Protein AF-A0AAW2TLR1-F1 (afdb_monomer)

Foldseek 3Di:
DDPPVVVVVVVCVVVCQCVDPVSVVVVCCCVPNDHVVVVLVVVLLPAADPDDPVVSVVVNVVSVVVDPDDDPVRSVVSSLVRYDPVVNVVCVVVVDPDDD

Radius of gyration: 20.06 Å; Cα contacts (8 Å, |Δi|>4): 49; chains: 1; bounding box: 34×22×61 Å

Mean predicted aligned error: 12.97 Å

Nearest PDB structures (foldseek):
  7lga-assembly1_B  TM=8.456E-01  e=2.178E-01  Homo sapiens
  7lga-assembly2_D  TM=8.352E-01  e=2.462E-01  Homo sapiens
  6bht-assembly2_G  TM=8.304E-01  e=1.213E+00  Human immunodeficiency virus type 1 (NEW YORK-5 ISOLATE)
  5tsx-assembly1_H  TM=8.162E-01  e=1.213E+00  Human immunodeficiency virus type 1 (NEW YORK-5 ISOLATE)
  4u0c-assembly1_A  TM=8.041E-01  e=1.980E+00  Human immunodeficiency virus type 1 (NEW YORK-5 ISOLATE)

InterPro domains:
  IPR005162 Retrotransposon-derived protein PEG10, N-terminal capsid-like domain [PF03732] (2-84)

pLDDT: mean 78.68, std 11.14, range [46.66, 91.12]

Organism: NCBI:txid2727402

Sequence (100 aa):
MTGNALGWFKWMHSNQLLTTWDAFVNALELHFGPSTFENHRQALFKVRQTGFLTDYQLKFERLCNRVTGLSADSILDCFLSGLRLDIQKEMAILQPTSIS

Structure (mmCIF, N/CA/C/O backbone):
data_AF-A0AAW2TLR1-F1
#
_entry.id   AF-A0AAW2TLR1-F1
#
loop_
_atom_site.group_PDB
_atom_site.id
_atom_site.type_symbol
_atom_site.label_atom_id
_atom_site.label_alt_id
_atom_site.label_comp_id
_atom_site.label_asym_id
_atom_site.label_entity_id
_atom_site.label_seq_id
_atom_site.pdbx_PDB_ins_code
_atom_site.Cartn_x
_atom_site.Cartn_y
_atom_site.Cartn_z
_atom_site.occupancy
_atom_site.B_iso_or_equiv
_atom_site.auth_seq_id
_atom_site.auth_comp_id
_atom_site.auth_asym_id
_atom_site.auth_atom_id
_atom_site.pdbx_PDB_model_num
ATOM 1 N N . MET A 1 1 ? -1.271 -6.129 -30.520 1.00 57.84 1 MET A N 1
ATOM 2 C CA . MET A 1 1 ? -1.418 -4.795 -29.895 1.00 57.84 1 MET A CA 1
ATOM 3 C C . MET A 1 1 ? -2.346 -3.963 -30.767 1.00 57.84 1 MET A C 1
ATOM 5 O O . MET A 1 1 ? -2.028 -3.770 -31.933 1.00 57.84 1 MET A O 1
ATOM 9 N N . THR A 1 2 ? -3.491 -3.521 -30.255 1.00 67.12 2 THR A N 1
ATOM 10 C CA . THR A 1 2 ? -4.469 -2.691 -30.988 1.00 67.12 2 THR A CA 1
ATOM 11 C C . THR A 1 2 ? -4.753 -1.413 -30.194 1.00 67.12 2 THR A C 1
ATOM 13 O O . THR A 1 2 ? -4.731 -1.440 -28.967 1.00 67.12 2 THR A O 1
ATOM 16 N N . GLY A 1 3 ? -4.985 -0.285 -30.875 1.00 79.62 3 GLY A N 1
ATOM 17 C CA . GLY A 1 3 ? -5.270 1.011 -30.234 1.00 79.62 3 GLY A CA 1
ATOM 18 C C . GLY A 1 3 ? -4.027 1.801 -29.784 1.00 79.62 3 GLY A C 1
ATOM 19 O O . GLY A 1 3 ? -2.947 1.646 -30.358 1.00 79.62 3 GLY A O 1
ATOM 20 N N . ASN A 1 4 ? -4.181 2.652 -28.760 1.00 76.25 4 ASN A N 1
ATOM 21 C CA . ASN A 1 4 ? -3.173 3.621 -28.279 1.00 76.25 4 ASN A CA 1
ATOM 22 C C . ASN A 1 4 ? -1.794 3.004 -27.971 1.00 76.25 4 ASN A C 1
ATOM 24 O O . ASN A 1 4 ? -0.769 3.629 -28.239 1.00 76.25 4 ASN A O 1
ATOM 28 N N . ALA A 1 5 ? -1.753 1.753 -27.500 1.00 84.06 5 ALA A N 1
ATOM 29 C CA . ALA A 1 5 ? -0.507 1.028 -27.236 1.00 84.06 5 ALA A CA 1
ATOM 30 C C . ALA A 1 5 ? 0.352 0.807 -28.492 1.00 84.06 5 ALA A C 1
ATOM 32 O O . ALA A 1 5 ? 1.578 0.885 -28.431 1.00 84.06 5 ALA A O 1
ATOM 33 N N . LEU A 1 6 ? -0.277 0.578 -29.651 1.00 85.44 6 LEU A N 1
ATOM 34 C CA . LEU A 1 6 ? 0.441 0.397 -30.914 1.00 85.44 6 LEU A CA 1
ATOM 35 C C . LEU A 1 6 ? 1.016 1.724 -31.434 1.00 85.44 6 LEU A C 1
ATOM 37 O O . LEU A 1 6 ? 2.109 1.737 -31.996 1.00 85.44 6 LEU A O 1
ATOM 41 N N . GLY A 1 7 ? 0.291 2.831 -31.243 1.00 86.56 7 GLY A N 1
ATOM 42 C CA . GLY A 1 7 ? 0.761 4.172 -31.603 1.00 86.56 7 GLY A CA 1
ATOM 43 C C . GLY A 1 7 ? 1.979 4.588 -30.780 1.00 86.56 7 GLY A C 1
ATOM 44 O O . GLY A 1 7 ? 2.997 4.984 -31.346 1.00 86.56 7 GLY A O 1
ATOM 45 N N . TRP A 1 8 ? 1.905 4.401 -29.459 1.00 88.31 8 TRP A N 1
ATOM 46 C CA . TRP A 1 8 ? 3.020 4.647 -28.544 1.00 88.31 8 TRP A CA 1
ATOM 47 C C . TRP A 1 8 ? 4.256 3.811 -28.898 1.00 88.31 8 TRP A C 1
ATOM 49 O O . TRP A 1 8 ? 5.345 4.362 -29.044 1.00 88.31 8 TRP A O 1
ATOM 59 N N . PHE A 1 9 ? 4.087 2.502 -29.122 1.00 87.00 9 PHE A N 1
ATOM 60 C CA . PHE A 1 9 ? 5.205 1.620 -29.465 1.00 87.00 9 PHE A CA 1
ATOM 61 C C . PHE A 1 9 ? 5.904 2.057 -30.759 1.00 87.00 9 PHE A C 1
ATOM 63 O O . PHE A 1 9 ? 7.129 2.164 -30.800 1.00 87.00 9 PHE A O 1
ATOM 70 N N . LYS A 1 10 ? 5.129 2.368 -31.808 1.00 88.06 10 LYS A N 1
ATOM 71 C CA . LYS A 1 10 ? 5.670 2.857 -33.085 1.00 88.06 10 LYS A CA 1
ATOM 72 C C . LYS A 1 10 ? 6.440 4.166 -32.919 1.00 88.06 10 LYS A C 1
ATOM 74 O O . LYS A 1 10 ? 7.495 4.319 -33.532 1.00 88.06 10 LYS A O 1
ATOM 79 N N . TRP A 1 11 ? 5.945 5.088 -32.094 1.00 87.56 11 TRP A N 1
ATOM 80 C CA . TRP A 1 11 ? 6.632 6.345 -31.801 1.00 87.56 11 TRP A CA 1
ATOM 81 C C . TRP A 1 11 ? 7.945 6.112 -31.042 1.00 87.56 11 TRP A C 1
ATOM 83 O O . TRP A 1 11 ? 8.990 6.584 -31.485 1.00 87.56 11 TRP A O 1
ATOM 93 N N . MET A 1 12 ? 7.926 5.319 -29.967 1.00 88.38 12 MET A N 1
ATOM 94 C CA . MET A 1 12 ? 9.121 4.982 -29.179 1.00 88.38 12 MET A CA 1
ATOM 95 C C . MET A 1 12 ? 10.201 4.304 -30.031 1.00 88.38 12 MET A C 1
ATOM 97 O O . MET A 1 12 ? 11.375 4.668 -29.966 1.00 88.38 12 MET A O 1
ATOM 101 N N . HIS A 1 13 ? 9.793 3.354 -30.877 1.00 85.62 13 HIS A N 1
ATOM 102 C CA . HIS A 1 13 ? 10.692 2.643 -31.781 1.00 85.62 13 HIS A CA 1
ATOM 103 C C . HIS A 1 13 ? 11.275 3.567 -32.863 1.00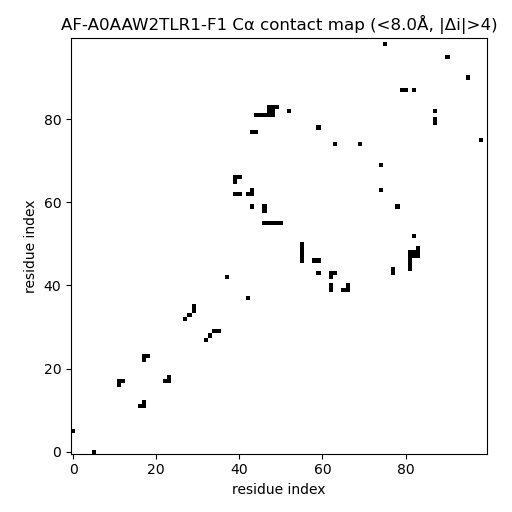 85.62 13 HIS A C 1
ATOM 105 O O . HIS A 1 13 ? 12.470 3.517 -33.138 1.00 85.62 13 HIS A O 1
ATOM 111 N N . SER A 1 14 ? 10.459 4.451 -33.450 1.00 88.69 14 SER A N 1
ATOM 112 C CA . SER A 1 14 ? 10.919 5.400 -34.481 1.00 88.69 14 SER A CA 1
ATOM 113 C C . SER A 1 14 ? 11.921 6.425 -33.941 1.00 88.69 14 SER A C 1
ATOM 115 O O . SER A 1 14 ? 12.778 6.886 -34.686 1.00 88.69 14 SER A O 1
ATOM 117 N N . ASN A 1 15 ? 11.841 6.750 -32.648 1.00 87.31 15 ASN A N 1
ATOM 118 C CA . ASN A 1 15 ? 12.761 7.665 -31.967 1.00 87.31 15 ASN A CA 1
ATOM 119 C C . ASN A 1 15 ? 13.969 6.954 -31.327 1.00 87.31 15 ASN A C 1
ATOM 121 O O . ASN A 1 15 ? 14.711 7.585 -30.583 1.00 87.31 15 ASN A O 1
ATOM 125 N N . GLN A 1 16 ? 14.168 5.653 -31.585 1.00 84.88 16 GLN A N 1
ATOM 126 C CA . GLN A 1 16 ? 15.279 4.861 -31.029 1.00 84.88 16 GLN A CA 1
ATOM 127 C C . GLN A 1 16 ? 15.332 4.872 -29.486 1.00 84.88 16 GLN A C 1
ATOM 129 O O . GLN A 1 16 ? 16.385 4.672 -28.887 1.00 84.88 16 GLN A O 1
ATOM 134 N N . LEU A 1 17 ? 14.185 5.073 -28.827 1.00 78.88 17 LEU A N 1
ATOM 135 C CA . LEU A 1 17 ? 14.078 5.153 -27.363 1.00 78.88 17 LEU A CA 1
ATOM 136 C C . LEU A 1 17 ? 14.022 3.772 -26.687 1.00 78.88 17 LEU A C 1
ATOM 138 O O . LEU A 1 17 ? 14.045 3.676 -25.464 1.00 78.88 17 LEU A O 1
ATOM 142 N N . LEU A 1 18 ? 13.935 2.698 -27.476 1.00 82.88 18 LEU A N 1
ATOM 143 C CA . LEU A 1 18 ? 13.898 1.309 -27.016 1.00 82.88 18 LEU A CA 1
ATOM 144 C C . LEU A 1 18 ? 15.254 0.650 -27.280 1.00 82.88 18 LEU A C 1
ATOM 146 O O . LEU A 1 18 ? 15.419 -0.094 -28.243 1.00 82.88 18 LEU A O 1
ATOM 150 N N . THR A 1 19 ? 16.246 0.989 -26.461 1.00 83.25 19 THR A N 1
ATOM 151 C CA . THR A 1 19 ? 17.642 0.565 -26.664 1.00 83.25 19 THR A CA 1
ATOM 152 C C . THR A 1 19 ? 17.939 -0.825 -26.106 1.00 83.25 19 THR A C 1
ATOM 154 O O . THR A 1 19 ? 18.792 -1.531 -26.637 1.00 83.25 19 THR A O 1
ATOM 157 N N . THR A 1 20 ? 17.227 -1.242 -25.059 1.00 88.19 20 THR A N 1
ATOM 158 C CA . THR A 1 20 ? 17.339 -2.568 -24.441 1.00 88.19 20 THR A CA 1
ATOM 159 C C . THR A 1 20 ? 15.964 -3.106 -24.065 1.00 88.19 20 THR A C 1
ATOM 161 O O . THR A 1 20 ? 14.981 -2.362 -23.994 1.00 88.19 20 THR A O 1
ATOM 164 N N . TRP A 1 21 ? 15.894 -4.411 -23.796 1.00 80.94 21 TRP A N 1
ATOM 165 C CA . TRP A 1 21 ? 14.678 -5.032 -23.278 1.00 80.94 21 TRP A CA 1
ATOM 166 C C . TRP A 1 21 ? 14.243 -4.405 -21.945 1.00 80.94 21 TRP A C 1
ATOM 168 O O . TRP A 1 21 ? 13.078 -4.050 -21.796 1.00 80.94 21 TRP A O 1
ATOM 178 N N . ASP A 1 22 ? 15.175 -4.162 -21.022 1.00 77.69 22 ASP A N 1
ATOM 179 C CA . ASP A 1 22 ? 14.889 -3.502 -19.742 1.00 77.69 22 ASP A CA 1
ATOM 180 C C . ASP A 1 22 ? 14.354 -2.074 -19.914 1.00 77.69 22 ASP A C 1
ATOM 182 O O . ASP A 1 22 ? 13.400 -1.681 -19.242 1.00 77.69 22 ASP A O 1
ATOM 186 N N . ALA A 1 23 ? 14.914 -1.300 -20.852 1.00 78.75 23 ALA A N 1
ATOM 187 C CA . ALA A 1 23 ? 14.425 0.042 -21.164 1.00 78.75 23 ALA A CA 1
ATOM 188 C C . ALA A 1 23 ? 13.001 0.007 -21.738 1.00 78.75 23 ALA A C 1
ATOM 190 O O . ALA A 1 23 ? 12.173 0.858 -21.411 1.00 78.75 23 ALA A O 1
ATOM 191 N N . PHE A 1 24 ? 12.695 -1.002 -22.557 1.00 84.19 24 PHE A N 1
ATOM 192 C CA . PHE A 1 24 ? 11.351 -1.217 -23.077 1.00 84.19 24 PHE A CA 1
ATOM 193 C C . PHE A 1 24 ? 10.351 -1.576 -21.976 1.00 84.19 24 PHE A C 1
ATOM 195 O O . PHE A 1 24 ? 9.290 -0.957 -21.916 1.00 84.19 24 PHE A O 1
ATOM 202 N N . VAL A 1 25 ? 10.690 -2.519 -21.093 1.00 81.25 25 VAL A N 1
ATOM 203 C CA . VAL A 1 25 ? 9.826 -2.917 -19.970 1.00 81.25 25 VAL A CA 1
ATOM 204 C C . VAL A 1 25 ? 9.567 -1.730 -19.040 1.00 81.25 25 VAL A C 1
ATOM 206 O O . VAL A 1 25 ? 8.415 -1.459 -18.715 1.00 81.25 25 VAL A O 1
ATOM 209 N N . ASN A 1 26 ? 10.599 -0.954 -18.701 1.00 77.50 26 ASN A N 1
ATOM 210 C CA . ASN A 1 26 ? 10.456 0.236 -17.861 1.00 77.50 26 ASN A CA 1
ATOM 211 C C . ASN A 1 26 ? 9.568 1.306 -18.521 1.00 77.50 26 ASN A C 1
ATOM 213 O O . ASN A 1 26 ? 8.636 1.816 -17.905 1.00 77.50 26 ASN A O 1
ATOM 217 N N . ALA A 1 27 ? 9.789 1.607 -19.804 1.00 82.12 27 ALA A N 1
ATOM 218 C CA . ALA A 1 27 ? 8.960 2.572 -20.522 1.00 82.12 27 ALA A CA 1
ATOM 219 C C . ALA A 1 27 ? 7.499 2.105 -20.652 1.00 82.12 27 ALA A C 1
ATOM 221 O O . ALA A 1 27 ? 6.579 2.925 -20.603 1.00 82.12 27 ALA A O 1
ATOM 222 N N . LEU A 1 28 ? 7.281 0.794 -20.796 1.00 84.19 28 LEU A N 1
ATOM 223 C CA . LEU A 1 28 ? 5.954 0.186 -20.826 1.00 84.19 28 LEU A CA 1
ATOM 224 C C . LEU A 1 28 ? 5.252 0.331 -19.468 1.00 84.19 28 LEU A C 1
ATOM 226 O O . LEU A 1 28 ? 4.101 0.763 -19.426 1.00 84.19 28 LEU A O 1
ATOM 230 N N . GLU A 1 29 ? 5.943 0.026 -18.369 1.00 78.06 29 GLU A N 1
ATOM 231 C CA . GLU A 1 29 ? 5.441 0.215 -17.002 1.00 78.06 29 GLU A CA 1
ATOM 232 C C . GLU A 1 29 ? 5.173 1.689 -16.682 1.00 78.06 29 GLU A C 1
ATOM 234 O O . GLU A 1 29 ? 4.167 2.012 -16.060 1.00 78.06 29 GLU A O 1
ATOM 239 N N . LEU A 1 30 ? 6.011 2.609 -17.155 1.00 78.38 30 LEU A N 1
ATOM 240 C CA . LEU A 1 30 ? 5.813 4.040 -16.936 1.00 78.38 30 LEU A CA 1
ATOM 241 C C . LEU A 1 30 ? 4.575 4.579 -17.669 1.00 78.38 30 LEU A C 1
ATOM 243 O O . LEU A 1 30 ? 3.882 5.454 -17.152 1.00 78.38 30 LEU A O 1
ATOM 247 N N . HIS A 1 31 ? 4.315 4.095 -18.887 1.00 80.56 31 HIS A N 1
ATOM 248 C CA . HIS A 1 31 ? 3.262 4.634 -19.750 1.00 80.56 31 HIS A CA 1
ATOM 249 C C . HIS A 1 31 ? 1.914 3.913 -19.601 1.00 80.56 31 HIS A C 1
ATOM 251 O O . HIS A 1 31 ? 0.865 4.525 -19.798 1.00 80.56 31 HIS A O 1
ATOM 257 N N . PHE A 1 32 ? 1.933 2.621 -19.266 1.00 78.50 32 PHE A N 1
ATOM 258 C CA . PHE A 1 32 ? 0.737 1.777 -19.147 1.00 78.50 32 PHE A CA 1
ATOM 259 C C . PHE A 1 32 ? 0.619 1.047 -17.810 1.00 78.50 32 PHE A C 1
ATOM 261 O O . PHE A 1 32 ? -0.424 0.447 -17.543 1.00 78.50 32 PHE A O 1
ATOM 268 N N . GLY A 1 33 ? 1.660 1.060 -16.981 1.00 66.50 33 GLY A N 1
ATOM 269 C CA . GLY A 1 33 ? 1.566 0.542 -15.626 1.00 66.50 33 GLY A CA 1
ATOM 270 C C . GLY A 1 33 ? 0.700 1.447 -14.746 1.00 66.50 33 GLY A C 1
ATOM 271 O O . GLY A 1 33 ? 0.441 2.608 -15.081 1.00 66.50 33 GLY A O 1
ATOM 272 N N . PRO A 1 34 ? 0.219 0.927 -13.605 1.00 60.12 34 PRO A N 1
ATOM 273 C CA . PRO A 1 34 ? -0.375 1.774 -12.583 1.00 60.12 34 PRO A CA 1
ATOM 274 C C . PRO A 1 34 ? 0.650 2.849 -12.229 1.00 60.12 34 PRO A C 1
ATOM 276 O O . PRO A 1 34 ? 1.803 2.527 -11.947 1.00 60.12 34 PRO A O 1
ATOM 279 N N . SER A 1 35 ? 0.253 4.122 -12.315 1.00 56.94 35 SER A N 1
ATOM 280 C CA . SER A 1 35 ? 1.191 5.224 -12.116 1.00 56.94 35 SER A CA 1
ATOM 281 C C . SER A 1 35 ? 1.973 4.993 -10.822 1.00 56.94 35 SER A C 1
ATOM 283 O O . SER A 1 35 ? 1.380 4.734 -9.776 1.00 56.94 35 SER A O 1
ATOM 285 N N . THR A 1 36 ? 3.294 5.140 -10.849 1.00 50.62 36 THR A N 1
ATOM 286 C CA . THR A 1 36 ? 4.122 5.231 -9.631 1.00 50.62 36 THR A CA 1
ATOM 287 C C . THR A 1 36 ? 3.655 6.363 -8.699 1.00 50.62 36 THR A C 1
ATOM 289 O O . THR A 1 36 ? 4.058 6.432 -7.540 1.00 50.62 36 THR A O 1
ATOM 292 N N . PHE A 1 37 ? 2.774 7.235 -9.203 1.00 46.66 37 PHE A N 1
ATOM 293 C CA . PHE A 1 37 ? 2.062 8.279 -8.482 1.00 46.66 37 PHE A CA 1
ATOM 294 C C . PHE A 1 37 ? 0.871 7.782 -7.647 1.00 46.66 37 PHE A C 1
ATOM 296 O O . PHE A 1 37 ? 0.521 8.427 -6.656 1.00 46.66 37 PHE A O 1
ATOM 303 N N . GLU A 1 38 ? 0.290 6.616 -7.953 1.00 51.41 38 GLU A N 1
ATOM 304 C CA . GLU A 1 38 ? -0.445 5.850 -6.948 1.00 51.41 38 GLU A CA 1
ATOM 3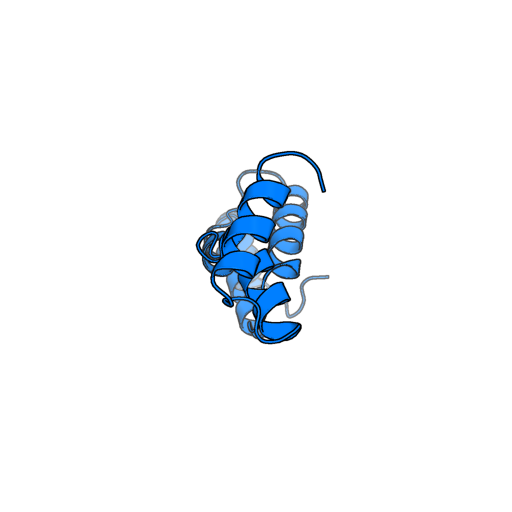05 C C . GLU A 1 38 ? 0.601 5.293 -5.995 1.00 51.41 38 GLU A C 1
ATOM 307 O O . GLU A 1 38 ? 1.127 4.189 -6.124 1.00 51.41 38 GLU A O 1
ATOM 312 N N . ASN A 1 39 ? 0.977 6.140 -5.046 1.00 67.19 39 ASN A N 1
ATOM 313 C CA . ASN A 1 39 ? 1.910 5.805 -4.004 1.00 67.19 39 ASN A CA 1
ATOM 314 C C . ASN A 1 39 ? 1.204 4.793 -3.096 1.00 67.19 39 ASN A C 1
ATOM 316 O O . ASN A 1 39 ? 0.566 5.149 -2.108 1.00 67.19 39 ASN A O 1
ATOM 320 N N . HIS A 1 40 ? 1.262 3.517 -3.480 1.00 68.69 40 HIS A N 1
ATOM 321 C CA . HIS A 1 40 ? 0.613 2.407 -2.790 1.00 68.69 40 HIS A CA 1
ATOM 322 C C . HIS A 1 40 ? 1.016 2.377 -1.310 1.00 68.69 40 HIS A C 1
ATOM 324 O O . HIS A 1 40 ? 0.200 2.016 -0.468 1.00 68.69 40 HIS A O 1
ATOM 330 N N . ARG A 1 41 ? 2.224 2.867 -0.975 1.00 70.62 41 ARG A N 1
ATOM 331 C CA . ARG A 1 41 ? 2.656 3.115 0.409 1.00 70.62 41 ARG A CA 1
ATOM 332 C C . ARG A 1 41 ? 1.782 4.178 1.072 1.00 70.62 41 ARG A C 1
ATOM 334 O O . ARG A 1 41 ? 1.204 3.908 2.114 1.00 70.62 41 ARG A O 1
ATOM 341 N N . GLN A 1 42 ? 1.613 5.359 0.474 1.00 74.94 42 GLN A N 1
ATOM 342 C CA . GLN A 1 42 ? 0.684 6.375 0.998 1.00 74.94 42 GLN A CA 1
ATOM 343 C C . GLN A 1 42 ? -0.762 5.873 1.085 1.00 74.94 42 GLN A C 1
ATOM 345 O O . GLN A 1 42 ? -1.460 6.224 2.033 1.00 74.94 42 GLN A O 1
ATOM 350 N N . ALA A 1 43 ? -1.221 5.071 0.121 1.00 80.88 43 ALA A N 1
ATOM 351 C CA . ALA A 1 43 ? -2.547 4.463 0.168 1.00 80.88 43 ALA A CA 1
ATOM 352 C C . ALA A 1 43 ? -2.670 3.494 1.354 1.00 80.88 43 ALA A C 1
ATOM 354 O O . ALA A 1 43 ? -3.660 3.576 2.077 1.00 80.88 43 ALA A O 1
ATOM 355 N N . LEU A 1 44 ? -1.646 2.666 1.601 1.00 84.88 44 LEU A N 1
ATOM 356 C CA . LEU A 1 44 ? -1.540 1.767 2.756 1.00 84.88 44 LEU A CA 1
ATOM 357 C C . LEU A 1 44 ? -1.593 2.552 4.079 1.00 84.88 44 LEU A C 1
ATOM 359 O O . LEU A 1 44 ? -2.443 2.275 4.922 1.00 84.88 44 LEU A O 1
ATOM 363 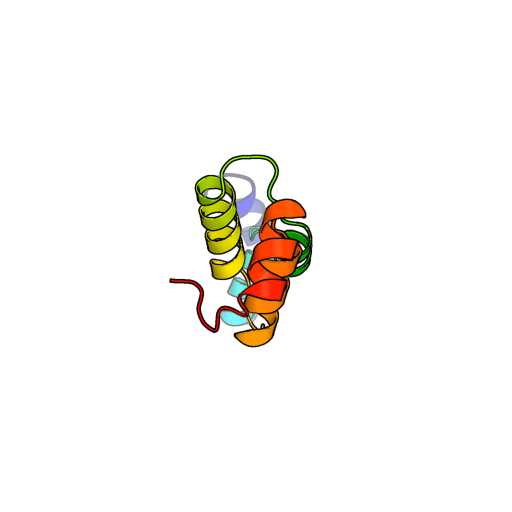N N . PHE A 1 45 ? -0.789 3.614 4.213 1.00 82.06 45 PHE A N 1
ATOM 364 C CA . PHE A 1 45 ? -0.770 4.481 5.404 1.00 82.06 45 PHE A CA 1
ATOM 365 C C . PHE A 1 45 ? -2.080 5.238 5.650 1.00 82.06 45 PHE A C 1
ATOM 367 O O . PHE A 1 45 ? -2.340 5.682 6.772 1.00 82.06 45 PHE A O 1
ATOM 374 N N . LYS A 1 46 ? -2.914 5.404 4.620 1.00 85.94 46 LYS A N 1
ATOM 375 C CA . LYS A 1 46 ? -4.217 6.077 4.701 1.00 85.94 46 LYS A CA 1
ATOM 376 C C . LYS A 1 46 ? -5.389 5.113 4.882 1.00 85.94 46 LYS A C 1
ATOM 378 O O . LYS A 1 46 ? -6.510 5.589 5.062 1.00 85.94 46 LYS A O 1
ATOM 383 N N . VAL A 1 47 ? -5.182 3.792 4.847 1.00 88.44 47 VAL A N 1
ATOM 384 C CA . VAL A 1 47 ? -6.274 2.843 5.109 1.00 88.44 47 VAL A CA 1
ATOM 385 C C . VAL A 1 47 ? -6.750 3.037 6.547 1.00 88.44 47 VAL A C 1
ATOM 387 O O . VAL A 1 47 ? -5.959 3.073 7.488 1.00 88.44 47 VAL A O 1
ATOM 390 N N . ARG A 1 48 ? -8.061 3.203 6.713 1.00 89.88 48 ARG A N 1
ATOM 391 C CA . ARG A 1 48 ? -8.728 3.300 8.011 1.00 89.88 48 ARG A CA 1
ATOM 392 C C . ARG A 1 48 ? -9.888 2.320 8.046 1.00 89.88 48 ARG A C 1
ATOM 394 O O . ARG A 1 48 ? -10.604 2.176 7.053 1.00 89.88 48 ARG A O 1
ATOM 401 N N . GLN A 1 49 ? -10.073 1.661 9.179 1.00 89.69 49 GLN A N 1
ATOM 402 C CA . GLN A 1 49 ? -11.222 0.814 9.441 1.00 89.69 49 GLN A CA 1
ATOM 403 C C . GLN A 1 49 ? -12.456 1.697 9.649 1.00 89.69 49 GLN A C 1
ATOM 405 O O . GLN A 1 49 ? -12.566 2.414 10.640 1.00 89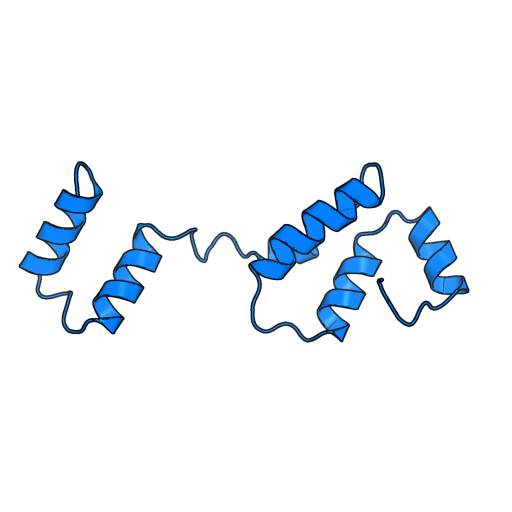.69 49 GLN A O 1
ATOM 410 N N . THR A 1 50 ? -13.401 1.634 8.716 1.00 86.38 50 THR A N 1
ATOM 411 C CA . THR A 1 50 ? -14.693 2.332 8.818 1.00 86.38 50 THR A CA 1
ATOM 412 C C . THR A 1 50 ? -15.850 1.391 9.156 1.00 86.38 50 THR A C 1
ATOM 414 O O . THR A 1 50 ? -16.874 1.846 9.654 1.00 86.38 50 THR A O 1
ATOM 417 N N . GLY A 1 51 ? -15.687 0.089 8.903 1.00 85.44 51 GLY A N 1
ATOM 418 C CA . GLY A 1 51 ? -16.704 -0.944 9.100 1.00 85.44 51 GLY A CA 1
ATOM 419 C C . GLY A 1 51 ? -16.133 -2.192 9.772 1.00 85.44 51 GLY A C 1
ATOM 420 O O . GLY A 1 51 ? -15.395 -2.098 10.758 1.00 85.44 51 GLY A O 1
ATOM 421 N N . PHE A 1 52 ? -16.477 -3.365 9.243 1.00 87.44 52 PHE A N 1
ATOM 422 C CA . PHE A 1 52 ? -16.005 -4.637 9.781 1.00 87.44 52 PHE A CA 1
ATOM 423 C C . PHE A 1 52 ? -14.483 -4.777 9.666 1.00 87.44 52 PHE A C 1
ATOM 425 O O . PHE A 1 52 ? -13.857 -4.295 8.719 1.00 87.44 52 PHE A O 1
ATOM 432 N N . LEU A 1 53 ? -13.885 -5.453 10.649 1.00 85.69 53 LEU A N 1
ATOM 433 C CA . LEU A 1 53 ? -12.443 -5.696 10.685 1.00 85.69 53 LEU A CA 1
ATOM 434 C C . LEU A 1 53 ? -11.978 -6.540 9.488 1.00 85.69 53 LEU A C 1
ATOM 436 O O . LEU A 1 53 ? -10.928 -6.266 8.919 1.00 85.69 53 LEU A O 1
ATOM 440 N N . THR A 1 54 ? -12.797 -7.501 9.062 1.00 86.69 54 THR A N 1
ATOM 441 C CA . THR A 1 54 ? -12.540 -8.366 7.901 1.00 86.69 54 THR A CA 1
ATOM 442 C C . THR A 1 54 ? -12.407 -7.574 6.601 1.00 86.69 54 THR A C 1
ATOM 444 O O . THR A 1 54 ? -11.506 -7.827 5.803 1.00 86.69 54 THR A O 1
ATOM 447 N N . ASP A 1 55 ? -13.260 -6.565 6.401 1.00 88.81 55 ASP A N 1
ATOM 448 C CA . ASP A 1 55 ? -13.209 -5.706 5.213 1.00 88.81 55 ASP A CA 1
ATOM 449 C C . ASP A 1 55 ? -11.950 -4.831 5.218 1.00 88.81 55 ASP A C 1
ATOM 451 O O . ASP A 1 55 ? -11.336 -4.588 4.174 1.00 88.81 55 ASP A O 1
ATOM 455 N N . TYR A 1 56 ? -11.545 -4.372 6.406 1.00 91.12 56 TYR A N 1
ATOM 456 C CA . TYR A 1 56 ? -10.302 -3.635 6.599 1.00 91.12 56 TYR A CA 1
ATOM 457 C C . TYR A 1 56 ? -9.075 -4.507 6.309 1.00 91.12 56 TYR A C 1
ATOM 459 O O . TYR A 1 56 ? -8.226 -4.089 5.522 1.00 91.12 56 TYR A O 1
ATOM 467 N N . GLN A 1 57 ? -9.015 -5.720 6.869 1.00 88.56 57 GLN A N 1
ATOM 468 C CA . GLN A 1 57 ? -7.943 -6.692 6.625 1.00 88.56 57 GLN A CA 1
ATOM 469 C C . GLN A 1 57 ? -7.789 -6.984 5.131 1.00 88.56 57 GLN A C 1
ATOM 471 O O . GLN A 1 57 ? -6.713 -6.774 4.575 1.00 88.56 57 GLN A O 1
ATOM 476 N N . LEU A 1 58 ? -8.882 -7.334 4.445 1.00 89.50 58 LEU A N 1
ATOM 477 C CA . LEU A 1 58 ? -8.854 -7.635 3.013 1.00 89.50 58 LEU A CA 1
ATOM 478 C C . LEU A 1 58 ? -8.349 -6.448 2.176 1.00 89.50 58 LEU A C 1
ATOM 480 O O . LEU A 1 58 ? -7.610 -6.617 1.202 1.00 89.50 58 LEU A O 1
ATOM 484 N N . LYS A 1 59 ? -8.751 -5.223 2.533 1.00 87.75 59 LYS A N 1
ATOM 485 C CA . LYS A 1 59 ? -8.291 -4.006 1.852 1.00 87.75 59 LYS A CA 1
ATOM 486 C C . LYS A 1 59 ? -6.810 -3.735 2.120 1.00 87.75 59 LYS A C 1
ATOM 488 O O . LYS A 1 59 ? -6.098 -3.330 1.199 1.00 87.75 59 LYS A O 1
ATOM 493 N N . PHE A 1 60 ? -6.362 -3.958 3.351 1.00 89.38 60 PHE A N 1
ATOM 494 C CA . PHE A 1 60 ? -4.976 -3.778 3.759 1.00 89.38 60 PHE A CA 1
ATOM 495 C C . PHE A 1 60 ? -4.053 -4.780 3.055 1.00 89.38 60 PHE A C 1
ATOM 497 O O . PHE A 1 60 ? -3.081 -4.362 2.434 1.00 89.38 60 PHE A O 1
ATOM 504 N N . GLU A 1 61 ? -4.398 -6.069 3.037 1.00 88.25 61 GLU A N 1
ATOM 505 C CA . GLU A 1 61 ? -3.636 -7.125 2.352 1.00 88.25 61 GLU A CA 1
ATOM 506 C C . GLU A 1 61 ? -3.474 -6.851 0.855 1.00 88.25 61 GLU A C 1
ATOM 508 O O . GLU A 1 61 ? -2.374 -6.938 0.308 1.00 88.25 61 GLU A O 1
ATOM 513 N N . ARG A 1 62 ? -4.558 -6.444 0.181 1.00 85.81 62 ARG A N 1
ATOM 514 C CA . ARG A 1 62 ? -4.524 -6.101 -1.250 1.00 85.81 62 ARG A CA 1
ATOM 515 C C . ARG A 1 62 ? -3.548 -4.971 -1.563 1.00 85.81 62 ARG A C 1
ATOM 517 O O . ARG A 1 62 ? -2.926 -4.996 -2.624 1.00 85.81 62 ARG A O 1
ATOM 524 N N . LEU A 1 63 ? -3.440 -3.981 -0.678 1.00 85.19 63 LEU A N 1
ATOM 525 C CA . LEU A 1 63 ? -2.491 -2.876 -0.820 1.00 85.19 63 LEU A CA 1
ATOM 526 C C . LEU A 1 63 ? -1.077 -3.302 -0.421 1.00 85.19 63 LEU A C 1
ATOM 528 O O . LEU A 1 63 ? -0.132 -2.965 -1.127 1.00 85.19 63 LEU A O 1
ATOM 532 N N . CYS A 1 64 ? -0.934 -4.091 0.643 1.00 84.62 64 CYS A N 1
ATOM 533 C CA . CYS A 1 64 ? 0.349 -4.594 1.121 1.00 84.62 64 CYS A CA 1
ATOM 534 C C . CYS A 1 64 ? 1.044 -5.464 0.064 1.00 84.62 64 CYS A C 1
ATOM 536 O O . CYS A 1 64 ? 2.227 -5.275 -0.196 1.00 84.62 64 CYS A O 1
ATOM 538 N N . ASN A 1 65 ? 0.296 -6.316 -0.643 1.00 82.19 65 ASN A N 1
ATOM 539 C CA . ASN A 1 65 ? 0.810 -7.146 -1.742 1.00 82.19 65 ASN A CA 1
ATOM 540 C C . ASN A 1 65 ? 1.346 -6.337 -2.938 1.00 82.19 65 ASN A C 1
ATOM 542 O O . ASN A 1 65 ? 2.045 -6.881 -3.789 1.00 82.19 65 ASN A O 1
ATOM 546 N N . ARG A 1 66 ? 1.000 -5.048 -3.032 1.00 77.94 66 ARG A N 1
ATOM 547 C CA . ARG A 1 66 ? 1.448 -4.129 -4.091 1.00 77.94 66 ARG A CA 1
ATOM 548 C C . ARG A 1 66 ? 2.553 -3.184 -3.623 1.00 77.94 66 ARG A C 1
ATOM 550 O O . ARG A 1 66 ? 3.047 -2.386 -4.414 1.00 77.94 66 ARG A O 1
ATOM 557 N N . VAL A 1 67 ? 2.928 -3.244 -2.346 1.00 79.19 67 VAL A N 1
ATOM 558 C CA . VAL A 1 67 ? 3.968 -2.409 -1.751 1.00 79.19 67 VAL A CA 1
ATOM 559 C C . VAL A 1 67 ? 5.226 -3.243 -1.534 1.00 79.19 67 VAL A C 1
ATOM 561 O O . VAL A 1 67 ? 5.203 -4.259 -0.852 1.00 79.19 67 VAL A O 1
ATOM 564 N N . THR A 1 68 ? 6.354 -2.780 -2.065 1.00 73.81 68 THR A N 1
ATOM 565 C CA . THR A 1 68 ? 7.672 -3.389 -1.843 1.00 73.81 68 THR A CA 1
ATOM 566 C C . THR A 1 68 ? 8.545 -2.485 -0.970 1.00 73.81 68 THR A C 1
ATOM 568 O O . THR A 1 68 ? 8.399 -1.261 -0.982 1.00 73.81 68 THR A O 1
ATOM 571 N N . GLY A 1 69 ? 9.453 -3.075 -0.180 1.00 75.69 69 GLY A N 1
ATOM 572 C CA . GLY A 1 69 ? 10.457 -2.340 0.604 1.00 75.69 69 GLY A CA 1
ATOM 573 C C . GLY A 1 69 ? 9.957 -1.687 1.902 1.00 75.69 69 GLY A C 1
ATOM 574 O O . GLY A 1 69 ? 10.484 -0.641 2.287 1.00 75.69 69 GLY A O 1
ATOM 575 N N . LEU A 1 70 ? 8.922 -2.237 2.544 1.00 80.19 70 LEU A N 1
ATOM 576 C CA . LEU A 1 70 ? 8.583 -1.959 3.949 1.00 80.19 70 LEU A CA 1
ATOM 577 C C . LEU A 1 70 ? 9.069 -3.123 4.824 1.00 80.19 70 LEU A C 1
ATOM 579 O O . LEU A 1 70 ? 9.029 -4.270 4.381 1.00 80.19 70 LEU A O 1
ATOM 583 N N . SER A 1 71 ? 9.520 -2.837 6.049 1.00 84.56 71 SER A N 1
ATOM 584 C CA . SER A 1 71 ? 9.798 -3.888 7.035 1.00 84.56 71 SER A CA 1
ATOM 585 C C . SER A 1 71 ? 8.496 -4.473 7.588 1.00 84.56 71 SER A C 1
ATOM 587 O O . SER A 1 71 ? 7.454 -3.813 7.556 1.00 84.56 71 SER A O 1
ATOM 589 N N . ALA A 1 72 ? 8.560 -5.695 8.123 1.00 81.38 72 ALA A N 1
ATOM 590 C CA . ALA A 1 72 ? 7.417 -6.336 8.773 1.00 81.38 72 ALA A CA 1
ATOM 591 C C . ALA A 1 72 ? 6.857 -5.474 9.921 1.00 81.38 72 ALA A C 1
ATOM 593 O O . ALA A 1 72 ? 5.649 -5.262 9.977 1.00 81.38 72 ALA A O 1
ATOM 594 N N . ASP A 1 73 ? 7.727 -4.882 10.747 1.00 82.81 73 ASP A N 1
ATOM 595 C CA . ASP A 1 73 ? 7.330 -3.948 11.811 1.00 82.81 73 ASP A CA 1
ATOM 596 C C . ASP A 1 73 ? 6.587 -2.721 11.269 1.00 82.81 73 ASP A C 1
ATOM 598 O O . ASP A 1 73 ? 5.533 -2.357 11.777 1.00 82.81 73 ASP A O 1
ATOM 602 N N . SER A 1 74 ? 7.059 -2.122 10.167 1.00 83.31 74 SER A N 1
ATOM 603 C CA . SER A 1 74 ? 6.375 -0.965 9.563 1.00 83.31 74 SER A CA 1
ATOM 604 C C . SER A 1 74 ? 4.985 -1.319 9.029 1.00 83.31 74 SER A C 1
ATOM 606 O O . SER A 1 74 ? 4.080 -0.484 9.047 1.00 83.31 74 SER A O 1
ATOM 608 N N . ILE A 1 75 ? 4.812 -2.542 8.520 1.00 86.25 75 ILE A N 1
ATOM 609 C CA . ILE A 1 75 ? 3.515 -3.042 8.050 1.00 86.25 75 ILE A CA 1
ATOM 610 C C . ILE A 1 75 ? 2.583 -3.262 9.247 1.00 86.25 75 ILE A C 1
ATOM 612 O O . ILE A 1 75 ? 1.424 -2.850 9.190 1.00 8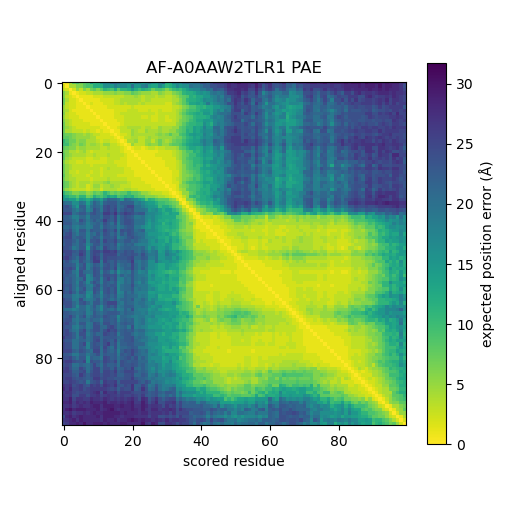6.25 75 ILE A O 1
ATOM 616 N N . LEU A 1 76 ? 3.097 -3.845 10.332 1.00 85.12 76 LEU A N 1
ATOM 617 C CA . LEU A 1 76 ? 2.363 -4.068 11.576 1.00 85.12 76 LEU A CA 1
ATOM 618 C C . LEU A 1 76 ? 1.884 -2.745 12.191 1.00 85.12 76 LEU A C 1
ATOM 620 O O . LEU A 1 76 ? 0.689 -2.571 12.430 1.00 85.12 76 LEU A O 1
ATOM 624 N N . ASP A 1 77 ? 2.788 -1.782 12.364 1.00 85.75 77 ASP A N 1
ATOM 625 C CA . ASP A 1 77 ? 2.474 -0.457 12.906 1.00 85.75 77 ASP A CA 1
ATOM 626 C C . ASP A 1 77 ? 1.430 0.262 12.048 1.00 85.75 77 ASP A C 1
ATOM 628 O O . ASP A 1 77 ? 0.470 0.852 12.554 1.00 85.75 77 ASP A O 1
ATOM 632 N N . CYS A 1 78 ? 1.572 0.168 10.722 1.00 87.94 78 CYS A N 1
ATOM 633 C CA . CYS A 1 78 ? 0.606 0.726 9.789 1.00 87.94 78 CYS A CA 1
ATOM 634 C C . CYS A 1 78 ? -0.774 0.071 9.952 1.00 87.94 78 CYS A C 1
ATOM 636 O O . CYS A 1 78 ? -1.779 0.785 9.994 1.00 87.94 78 CYS A O 1
ATOM 638 N N . PHE A 1 79 ? -0.830 -1.257 10.082 1.00 87.81 79 PHE A N 1
ATOM 639 C CA . PHE A 1 79 ? -2.072 -1.996 10.290 1.00 87.81 79 PHE A CA 1
ATOM 640 C C . PHE A 1 79 ? -2.765 -1.571 11.587 1.00 87.81 79 PHE A C 1
ATOM 642 O O . PHE A 1 79 ? -3.949 -1.232 11.557 1.00 87.81 79 PHE A O 1
ATOM 649 N N . LEU A 1 80 ? -2.028 -1.515 12.698 1.00 86.81 80 LEU A N 1
ATOM 650 C CA . LEU A 1 80 ? -2.558 -1.119 14.004 1.00 86.81 80 LEU A CA 1
ATOM 651 C C . LEU A 1 80 ? -3.051 0.334 13.993 1.00 86.81 80 LEU A C 1
ATOM 653 O O . LEU A 1 80 ? -4.156 0.619 14.460 1.00 86.81 80 LEU A O 1
ATOM 657 N N . SER A 1 81 ? -2.292 1.248 13.378 1.00 86.94 81 SER A N 1
ATOM 658 C CA . SER A 1 81 ? -2.660 2.670 13.271 1.00 86.94 81 SER A CA 1
ATOM 659 C C . SER A 1 81 ? -3.935 2.926 12.457 1.00 86.94 81 SER A C 1
ATOM 661 O O . SER A 1 81 ? -4.585 3.960 12.631 1.00 86.94 81 SER A O 1
ATOM 663 N N . GLY A 1 82 ? -4.302 1.999 11.568 1.00 87.62 82 GLY A N 1
ATOM 664 C CA . GLY A 1 82 ? -5.503 2.105 10.749 1.00 87.62 82 GLY A CA 1
ATOM 665 C C . GLY A 1 82 ? -6.762 1.510 11.384 1.00 87.62 82 GLY A C 1
ATOM 666 O O . GLY A 1 82 ? -7.852 1.752 10.865 1.00 87.62 82 GLY A O 1
ATOM 667 N N . LEU A 1 83 ? -6.644 0.774 12.494 1.00 88.88 83 LEU A N 1
ATOM 668 C CA . LEU A 1 83 ? -7.786 0.218 13.228 1.00 88.88 83 LEU A CA 1
ATOM 669 C C . LEU A 1 83 ? -8.662 1.308 13.863 1.00 88.88 83 LEU A C 1
ATOM 671 O O . LEU A 1 83 ? -8.248 2.450 14.066 1.00 88.88 83 LEU A O 1
ATOM 675 N N . ARG A 1 84 ? -9.901 0.948 14.202 1.00 87.69 84 ARG A N 1
ATOM 676 C CA . ARG A 1 84 ? -10.815 1.836 14.927 1.00 87.69 84 ARG A CA 1
ATOM 677 C C . ARG A 1 84 ? -10.313 2.060 16.362 1.00 87.69 84 ARG A C 1
ATOM 679 O O . ARG A 1 84 ? -9.735 1.164 16.968 1.00 87.69 84 ARG A O 1
ATOM 686 N N . LEU A 1 85 ? -10.517 3.265 16.905 1.00 80.62 85 LEU A N 1
ATOM 687 C CA . LEU A 1 85 ? -9.945 3.700 18.194 1.00 80.62 85 LEU A CA 1
ATOM 688 C C . LEU A 1 85 ? -10.323 2.817 19.394 1.00 80.62 85 LEU A C 1
ATOM 690 O O . LEU A 1 85 ? -9.547 2.703 20.336 1.00 80.62 85 LEU A O 1
ATOM 694 N N . ASP A 1 86 ? -11.514 2.228 19.391 1.00 79.00 86 ASP A N 1
ATOM 695 C CA . ASP A 1 86 ? -11.961 1.258 20.396 1.00 79.00 86 ASP A CA 1
ATOM 696 C C . ASP A 1 86 ? -11.116 -0.021 20.351 1.00 79.00 86 ASP A C 1
ATOM 698 O O . 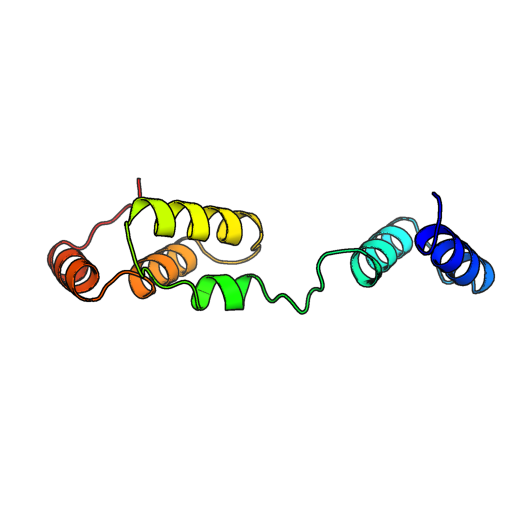ASP A 1 86 ? -10.595 -0.441 21.381 1.00 79.00 86 ASP A O 1
ATOM 702 N N . ILE A 1 87 ? -10.874 -0.558 19.153 1.00 79.88 87 ILE A N 1
ATOM 703 C CA . ILE A 1 87 ? -10.024 -1.737 18.949 1.00 79.88 87 ILE A CA 1
ATOM 704 C C . ILE A 1 87 ? -8.558 -1.396 19.232 1.00 79.88 87 ILE A C 1
ATOM 706 O O . ILE A 1 87 ? -7.866 -2.166 19.886 1.00 79.88 87 ILE A O 1
ATOM 710 N N . GLN A 1 8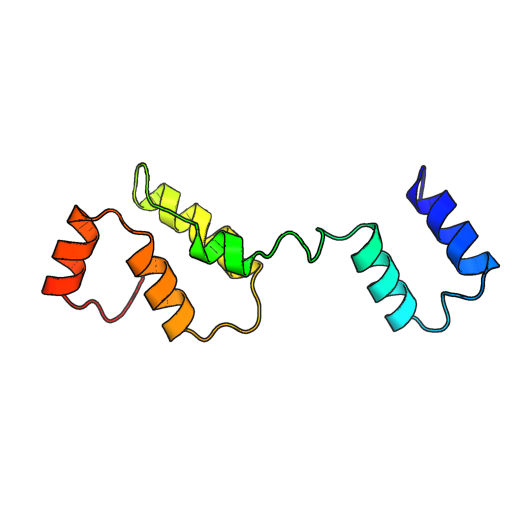8 ? -8.072 -0.221 18.819 1.00 77.25 88 GLN A N 1
ATOM 711 C CA . GLN A 1 88 ? -6.708 0.224 19.137 1.00 77.25 88 GLN A CA 1
ATOM 712 C C . GLN A 1 88 ? -6.453 0.278 20.643 1.00 77.25 88 GLN A C 1
ATOM 714 O O . GLN A 1 88 ? -5.380 -0.116 21.091 1.00 77.25 88 GLN A O 1
ATOM 719 N N . LYS A 1 89 ? -7.429 0.748 21.428 1.00 74.94 89 LYS A N 1
ATOM 720 C CA . LYS A 1 89 ? -7.322 0.784 22.890 1.00 74.94 89 LYS A CA 1
ATOM 721 C C . LYS A 1 89 ? -7.244 -0.620 23.480 1.00 74.94 89 LYS A C 1
ATOM 723 O O . LYS A 1 89 ? -6.403 -0.848 24.341 1.00 74.94 89 LYS A O 1
ATOM 728 N N . GLU A 1 90 ? -8.055 -1.558 22.996 1.00 73.06 90 GLU A N 1
ATOM 729 C CA . GLU A 1 90 ? -7.964 -2.960 23.419 1.00 73.06 90 GLU A CA 1
ATOM 730 C C . GLU A 1 90 ? -6.623 -3.592 23.026 1.00 73.06 90 GLU A C 1
ATOM 732 O O . GLU A 1 90 ? -5.975 -4.226 23.853 1.00 73.06 90 GLU A O 1
ATOM 737 N N . MET A 1 91 ? -6.143 -3.359 21.804 1.00 67.50 91 ME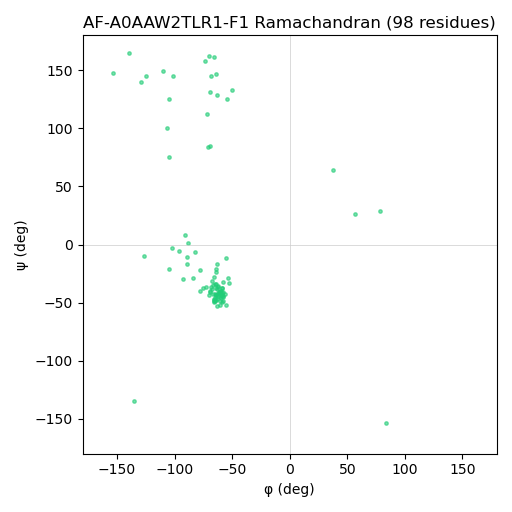T A N 1
ATOM 738 C CA . MET A 1 91 ? -4.853 -3.872 21.330 1.00 67.50 91 MET A CA 1
ATOM 739 C C . MET A 1 91 ? -3.664 -3.251 22.080 1.00 67.50 91 MET A C 1
ATOM 741 O O . MET A 1 91 ? -2.687 -3.944 22.341 1.00 67.50 91 MET A O 1
ATOM 745 N N . ALA A 1 92 ? -3.739 -1.977 22.482 1.00 63.78 92 ALA A N 1
ATOM 746 C CA . ALA A 1 92 ? -2.710 -1.329 23.301 1.00 63.78 92 ALA A CA 1
ATOM 747 C C . ALA A 1 92 ? -2.633 -1.919 24.718 1.00 63.78 92 ALA A C 1
ATOM 749 O O . ALA A 1 92 ? -1.555 -1.968 25.307 1.00 63.78 92 ALA A O 1
ATOM 750 N N . ILE A 1 93 ? -3.768 -2.382 25.248 1.00 65.69 93 ILE A N 1
ATOM 751 C CA . ILE A 1 93 ? -3.838 -3.092 26.530 1.00 65.69 93 ILE A CA 1
ATOM 752 C C . ILE A 1 93 ? -3.324 -4.532 26.375 1.00 65.69 93 ILE A C 1
ATOM 754 O O . ILE A 1 93 ? -2.658 -5.041 27.272 1.00 65.69 93 ILE A O 1
ATOM 758 N N . LEU A 1 94 ? -3.620 -5.180 25.244 1.00 63.19 94 L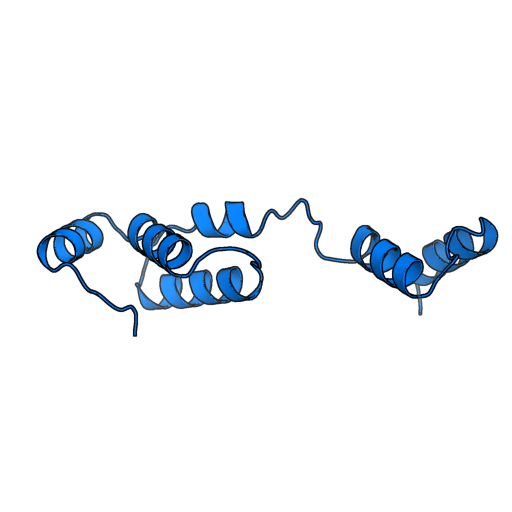EU A N 1
ATOM 759 C CA . LEU A 1 94 ? -3.331 -6.598 25.008 1.00 63.19 94 LEU A CA 1
ATOM 760 C C . LEU A 1 94 ? -1.947 -6.881 24.393 1.00 63.19 94 LEU A C 1
ATOM 762 O O . LEU A 1 94 ? -1.511 -8.024 24.455 1.00 63.19 94 LEU A O 1
ATOM 766 N N . GLN A 1 95 ? -1.270 -5.883 23.808 1.00 63.03 95 GLN A N 1
ATOM 767 C CA . GLN A 1 95 ? 0.018 -5.999 23.094 1.00 63.03 95 GLN A CA 1
ATOM 768 C C . GLN A 1 95 ? 0.167 -7.288 22.255 1.00 63.03 95 GLN A C 1
ATOM 770 O O . GLN A 1 95 ? 1.026 -8.127 22.538 1.00 63.03 95 GLN A O 1
ATOM 775 N N . PRO A 1 96 ? -0.653 -7.488 21.213 1.00 57.81 96 PRO A N 1
ATOM 776 C CA . PRO A 1 96 ? -0.534 -8.677 20.385 1.00 57.81 96 PRO A CA 1
ATOM 777 C C . PRO A 1 96 ? 0.755 -8.646 19.554 1.00 57.81 96 PRO A C 1
ATOM 779 O O . PRO A 1 96 ? 1.058 -7.671 18.871 1.00 57.81 96 PRO A O 1
ATOM 782 N N . THR A 1 97 ? 1.497 -9.752 19.590 1.00 58.59 97 THR A N 1
ATOM 783 C CA . THR A 1 97 ? 2.760 -9.965 18.865 1.00 58.59 97 THR A CA 1
ATOM 784 C C . THR A 1 97 ? 2.581 -10.541 17.456 1.00 58.59 97 THR A C 1
ATOM 786 O O . THR A 1 97 ? 3.573 -10.778 16.772 1.00 58.59 97 THR A O 1
ATOM 789 N N . SER A 1 98 ? 1.346 -10.778 16.999 1.00 46.78 98 SER A N 1
ATOM 790 C CA . SER A 1 98 ? 1.074 -11.295 15.653 1.00 46.78 98 SER A CA 1
ATOM 791 C C . SER A 1 98 ? -0.306 -10.889 15.140 1.00 46.78 98 SER A C 1
ATOM 793 O O . SER A 1 98 ? -1.264 -10.791 15.907 1.00 46.78 98 SER A O 1
ATOM 795 N N . ILE A 1 99 ? -0.393 -10.710 13.823 1.00 51.38 99 ILE A N 1
ATOM 796 C CA . ILE A 1 99 ? -1.633 -10.595 13.057 1.00 51.38 99 ILE A CA 1
ATOM 797 C C . ILE A 1 99 ? -1.754 -11.920 12.297 1.00 51.38 99 ILE A C 1
ATOM 799 O O . ILE A 1 99 ? -1.032 -12.149 11.328 1.00 51.38 99 ILE A O 1
ATOM 803 N N . SER A 1 100 ? -2.572 -12.844 12.791 1.00 49.94 100 SER A N 1
ATOM 804 C CA . SER A 1 100 ? -2.878 -14.119 12.126 1.00 49.94 100 SER A CA 1
ATOM 805 C C . SER A 1 100 ? -4.379 -14.304 12.034 1.00 49.94 100 SER A C 1
ATOM 807 O O . SER A 1 100 ? -5.077 -13.813 12.951 1.00 49.94 100 SER A O 1
#

Solvent-accessible surface area (backbone atoms only — not comparable to full-atom values): 6051 Å² total; per-residue (Å²): 128,76,64,72,65,41,56,51,50,53,51,40,54,75,68,63,64,56,79,44,72,69,50,39,53,49,53,46,40,67,75,72,36,81,50,82,80,65,42,41,59,62,52,48,70,63,46,63,44,85,70,59,69,67,62,36,50,56,54,49,50,62,33,51,78,68,46,80,95,70,54,71,66,58,51,49,54,42,55,55,72,18,46,41,70,71,56,40,52,51,43,68,74,63,63,74,92,72,93,128

Secondary structure (DSSP, 8-state):
--SHHHHHHHHHHHTT---SHHHHHHHHHHHHSSPTTS-HHHHHHT----S-HHHHHHHHHHHHTT--S--HHHHHHHHHHHS-HHHHHHHHHH--S---